Protein AF-A0A4U6LKP2-F1 (afdb_monomer_lite)

Sequence (77 aa):
VVACMLMLALAGCDNNDKPSTTAKNDTPAPQTTPAKDPAQLQKLMQQSQGKPLTLLDASEVQLDGAATLVLTFSIPL

Foldseek 3Di:
DPDDPPDPDPDDPPDPDDDDDDDPCPPPDPPPDPDDDPVVVVVQCVVCPPPDKDFPDWDWDQDPNDTDTDTDIPGDD

Radius of gyration: 23.09 Å; chains: 1; bounding box: 44×38×60 Å

Structure (mmCIF, N/CA/C/O backbone):
data_AF-A0A4U6LKP2-F1
#
_entry.id   AF-A0A4U6LKP2-F1
#
loop_
_atom_site.group_PDB
_atom_site.id
_atom_site.type_symbol
_atom_site.label_atom_id
_atom_site.la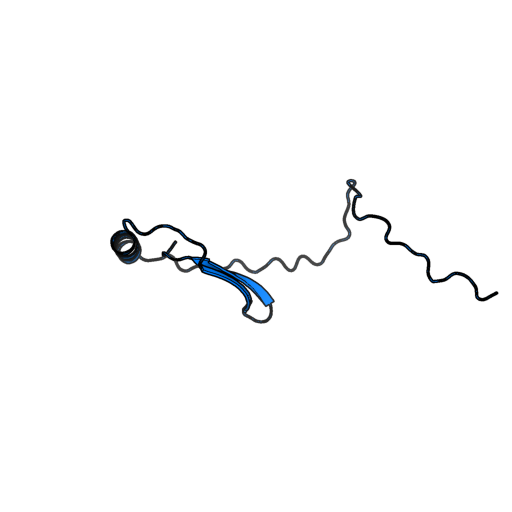bel_alt_id
_atom_site.label_comp_id
_atom_site.label_asym_id
_atom_site.label_entity_id
_atom_site.label_seq_id
_atom_site.pdbx_PDB_ins_code
_atom_site.Cartn_x
_atom_site.Cartn_y
_atom_site.Cartn_z
_atom_site.occupancy
_atom_site.B_iso_or_equiv
_atom_site.auth_seq_id
_atom_site.auth_comp_id
_atom_site.auth_asym_id
_atom_site.auth_atom_id
_atom_site.pdbx_PDB_model_num
ATOM 1 N N . VAL A 1 1 ? 29.827 -28.677 -43.914 1.00 45.53 1 VAL A N 1
ATOM 2 C CA . VAL A 1 1 ? 29.420 -29.017 -42.531 1.00 45.53 1 VAL A CA 1
ATOM 3 C C . VAL A 1 1 ? 28.989 -27.733 -41.836 1.00 45.53 1 VAL A C 1
ATOM 5 O O . VAL A 1 1 ? 29.794 -27.094 -41.183 1.00 45.53 1 VAL A O 1
ATOM 8 N N . VAL A 1 2 ? 27.752 -27.296 -42.067 1.00 54.50 2 VAL A N 1
ATOM 9 C CA . VAL A 1 2 ? 27.102 -26.226 -41.289 1.00 54.50 2 VAL A CA 1
ATOM 10 C C . VAL A 1 2 ? 25.707 -26.750 -40.991 1.00 54.50 2 VAL A C 1
ATOM 12 O O . VAL A 1 2 ? 24.726 -26.429 -41.648 1.00 54.50 2 VAL A O 1
ATOM 15 N N . ALA A 1 3 ? 25.680 -27.712 -40.081 1.00 49.25 3 ALA A N 1
ATOM 16 C CA . ALA A 1 3 ? 24.483 -28.277 -39.497 1.00 49.25 3 ALA A CA 1
ATOM 17 C C . ALA A 1 3 ? 24.712 -28.278 -37.984 1.00 49.25 3 ALA A C 1
ATOM 19 O O . ALA A 1 3 ? 25.810 -28.603 -37.536 1.00 49.25 3 ALA A O 1
ATOM 20 N N . CYS A 1 4 ? 23.666 -27.928 -37.237 1.00 52.84 4 CYS A N 1
ATOM 21 C CA . CYS A 1 4 ? 23.543 -28.097 -35.786 1.00 52.84 4 CYS A CA 1
ATOM 22 C C . CYS A 1 4 ? 24.211 -27.060 -34.869 1.00 52.84 4 CYS A C 1
ATOM 24 O O . CYS A 1 4 ? 24.990 -27.431 -34.002 1.00 52.84 4 CYS A O 1
ATOM 26 N N . MET A 1 5 ? 23.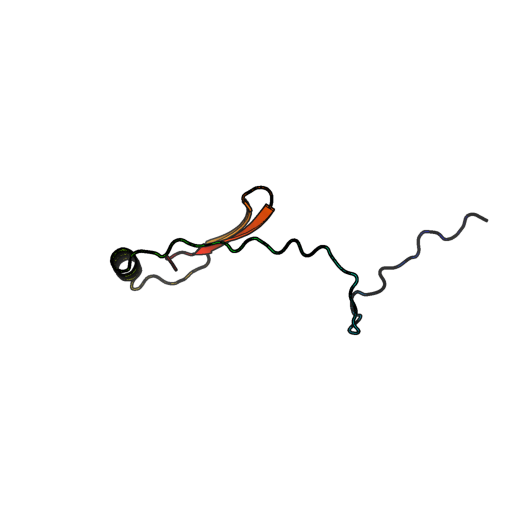805 -25.787 -34.942 1.00 58.47 5 MET A N 1
ATOM 27 C CA . MET A 1 5 ? 23.941 -24.863 -33.795 1.00 58.47 5 MET A CA 1
ATOM 28 C C . MET A 1 5 ? 22.610 -24.162 -33.478 1.00 58.47 5 MET A C 1
ATOM 30 O O . MET A 1 5 ? 22.538 -22.944 -33.391 1.00 58.47 5 MET A O 1
ATOM 34 N N . LEU A 1 6 ? 21.534 -24.945 -33.348 1.00 58.25 6 LEU A N 1
ATOM 35 C CA . LEU A 1 6 ? 20.203 -24.472 -32.922 1.00 58.25 6 LEU A CA 1
ATOM 36 C C . LEU A 1 6 ? 19.577 -25.355 -31.821 1.00 58.25 6 LEU A C 1
ATOM 38 O O . LEU A 1 6 ? 18.377 -25.295 -31.595 1.00 58.25 6 LEU A O 1
ATOM 42 N N . MET A 1 7 ? 20.368 -26.179 -31.123 1.00 59.56 7 MET A N 1
ATOM 43 C CA . MET A 1 7 ? 19.850 -27.182 -30.174 1.00 59.56 7 MET A CA 1
ATOM 44 C C . MET A 1 7 ? 20.646 -27.238 -28.859 1.00 59.56 7 MET A C 1
ATOM 46 O O . MET A 1 7 ? 21.110 -28.298 -28.456 1.00 59.56 7 MET A O 1
ATOM 50 N N . LEU A 1 8 ? 20.804 -26.100 -28.179 1.00 57.34 8 LEU A N 1
ATOM 51 C CA . LEU A 1 8 ? 20.983 -26.076 -26.719 1.00 57.34 8 LEU A CA 1
ATOM 52 C C . LEU A 1 8 ? 19.785 -25.296 -26.151 1.00 57.34 8 LEU A C 1
ATOM 54 O O . LEU A 1 8 ? 19.852 -24.089 -25.960 1.00 57.34 8 LEU A O 1
ATOM 58 N N . ALA A 1 9 ? 18.588 -25.892 -26.136 1.00 56.78 9 ALA A N 1
ATOM 59 C CA . ALA A 1 9 ? 18.078 -26.572 -24.940 1.00 56.78 9 ALA A CA 1
ATOM 60 C C . ALA A 1 9 ? 18.325 -25.682 -23.706 1.00 56.78 9 ALA A C 1
ATOM 62 O O . ALA A 1 9 ? 19.424 -25.654 -23.167 1.00 56.78 9 ALA A O 1
ATOM 63 N N . LEU A 1 10 ? 17.361 -24.901 -23.212 1.00 56.97 10 LEU A N 1
ATOM 64 C CA . LEU A 1 10 ? 16.114 -25.407 -22.617 1.00 56.97 10 LEU A CA 1
ATOM 65 C C . LEU A 1 10 ? 16.325 -26.703 -21.800 1.00 56.97 10 LEU A C 1
ATOM 67 O O . LEU A 1 10 ? 15.453 -27.563 -21.741 1.00 56.97 10 LEU A O 1
ATOM 71 N N . ALA A 1 11 ? 17.511 -26.853 -21.205 1.00 58.44 11 ALA A N 1
ATOM 72 C CA . ALA A 1 11 ? 17.802 -27.822 -20.167 1.00 58.44 11 ALA A CA 1
ATOM 73 C C . ALA A 1 11 ? 17.466 -27.164 -18.824 1.00 58.44 11 ALA A C 1
ATOM 75 O O . ALA A 1 11 ? 17.926 -26.063 -18.527 1.00 58.44 11 ALA A O 1
ATOM 76 N N . GLY A 1 12 ? 16.579 -27.820 -18.084 1.00 49.31 12 GLY A N 1
ATOM 77 C CA . GLY A 1 12 ? 15.879 -27.312 -16.915 1.00 49.31 12 GLY A CA 1
ATOM 78 C C . GLY A 1 12 ? 16.732 -26.582 -15.879 1.00 49.31 12 GLY A C 1
ATOM 79 O O . GLY A 1 12 ? 17.748 -27.078 -15.398 1.00 49.31 12 GLY A O 1
ATOM 80 N N . CYS A 1 13 ? 16.203 -25.436 -15.457 1.00 57.19 13 CYS A N 1
ATOM 81 C CA . CYS A 1 13 ? 16.352 -24.909 -14.109 1.00 57.19 13 CYS A CA 1
ATOM 82 C C . CYS A 1 13 ? 15.670 -25.856 -13.100 1.00 57.19 13 CYS A C 1
ATOM 84 O O . CYS A 1 13 ? 14.578 -25.558 -12.631 1.00 57.19 13 CYS A O 1
ATOM 86 N N . ASP A 1 14 ? 16.285 -26.995 -12.786 1.00 56.62 14 ASP A N 1
ATOM 87 C CA . ASP A 1 14 ? 15.900 -27.807 -11.614 1.00 56.62 14 ASP A CA 1
ATOM 88 C C . ASP A 1 14 ? 17.122 -28.433 -10.919 1.00 56.62 14 ASP A C 1
ATOM 90 O O . ASP A 1 14 ? 17.081 -29.521 -10.351 1.00 56.62 14 ASP A O 1
ATOM 94 N N . ASN A 1 15 ? 18.273 -27.758 -10.991 1.00 53.19 15 ASN A N 1
ATOM 95 C CA . ASN A 1 15 ? 19.463 -28.228 -10.293 1.00 53.19 15 ASN A CA 1
ATOM 96 C C . ASN A 1 15 ? 19.402 -27.812 -8.814 1.00 53.19 15 ASN A C 1
ATOM 98 O O . ASN A 1 15 ? 19.476 -26.623 -8.502 1.00 53.19 15 ASN A O 1
ATOM 102 N N . ASN A 1 16 ? 19.296 -28.793 -7.912 1.00 61.84 16 ASN A N 1
ATOM 103 C CA . ASN A 1 16 ? 19.241 -28.602 -6.456 1.00 61.84 16 ASN A CA 1
ATOM 104 C C . ASN A 1 16 ? 20.616 -28.641 -5.751 1.00 61.84 16 ASN A C 1
ATOM 106 O O . ASN A 1 16 ? 20.670 -28.580 -4.525 1.00 61.84 16 ASN A O 1
ATOM 110 N N . ASP A 1 17 ? 21.733 -28.652 -6.485 1.00 60.38 17 ASP A N 1
ATOM 111 C CA . ASP A 1 17 ? 23.076 -28.711 -5.892 1.00 60.38 17 ASP A CA 1
ATOM 112 C C . ASP A 1 17 ? 23.878 -27.410 -6.114 1.00 60.38 17 ASP A C 1
ATOM 114 O O . ASP A 1 17 ? 24.145 -26.983 -7.238 1.00 60.38 17 ASP A O 1
ATOM 118 N N . LYS A 1 18 ? 24.236 -26.754 -4.999 1.00 51.91 18 LYS A N 1
ATOM 119 C CA . LYS A 1 18 ? 25.108 -25.558 -4.877 1.00 51.91 18 LYS A CA 1
ATOM 120 C C . LYS A 1 18 ? 26.561 -25.889 -5.307 1.00 51.91 18 LYS A C 1
ATOM 122 O O . LYS A 1 18 ? 26.943 -27.046 -5.162 1.00 51.91 18 LYS A O 1
ATOM 127 N N . PRO A 1 19 ? 27.421 -24.928 -5.734 1.00 48.38 19 PRO A N 1
ATOM 128 C CA . PRO A 1 19 ? 27.456 -23.515 -5.347 1.00 48.38 19 PRO A CA 1
ATOM 129 C C . PRO A 1 19 ? 27.335 -22.540 -6.524 1.00 48.38 19 PRO A C 1
ATOM 131 O O . PRO A 1 19 ? 28.074 -22.591 -7.503 1.00 48.38 19 PRO A O 1
ATOM 134 N N . SER A 1 20 ? 26.400 -21.602 -6.374 1.00 47.50 20 SER A N 1
ATOM 135 C CA . SER A 1 20 ? 26.187 -20.508 -7.313 1.00 47.50 20 SER A CA 1
ATOM 136 C C . SER A 1 20 ? 27.408 -19.598 -7.350 1.00 47.50 20 SER A C 1
ATOM 138 O O . SER A 1 20 ? 27.818 -19.040 -6.332 1.00 47.50 20 SER A O 1
ATOM 140 N N . THR A 1 21 ? 27.923 -19.424 -8.563 1.00 45.94 21 THR A N 1
ATOM 141 C CA . THR A 1 21 ? 28.624 -18.244 -9.063 1.00 45.94 21 THR A CA 1
ATOM 142 C C . THR A 1 21 ? 28.204 -16.992 -8.303 1.00 45.94 21 THR A C 1
ATOM 144 O O . THR A 1 21 ? 27.009 -16.729 -8.136 1.00 45.94 21 THR A O 1
ATOM 147 N N . THR A 1 22 ? 29.198 -16.239 -7.841 1.00 49.16 22 THR A N 1
ATOM 148 C CA . THR A 1 22 ? 29.075 -14.922 -7.220 1.00 49.16 22 THR A CA 1
ATOM 149 C C . THR A 1 22 ? 28.360 -13.964 -8.169 1.00 49.16 22 THR A C 1
ATOM 151 O O . THR A 1 22 ? 28.974 -13.227 -8.938 1.00 49.16 22 THR A O 1
ATOM 154 N N . ALA A 1 23 ? 27.030 -13.976 -8.105 1.00 53.34 23 ALA A N 1
ATOM 155 C CA . ALA A 1 23 ? 26.217 -12.849 -8.502 1.00 53.34 23 ALA A CA 1
ATOM 156 C C . ALA A 1 23 ? 26.680 -11.657 -7.662 1.00 53.34 23 ALA A C 1
ATOM 158 O O . ALA A 1 23 ? 26.826 -11.763 -6.440 1.00 53.34 23 ALA A O 1
ATOM 159 N N . LYS A 1 24 ? 26.954 -10.532 -8.323 1.00 52.97 24 LYS A N 1
ATOM 160 C CA . LYS A 1 24 ? 27.096 -9.254 -7.639 1.00 52.97 24 LYS A CA 1
ATOM 161 C C . LYS A 1 24 ? 25.781 -9.023 -6.902 1.00 52.97 24 LYS A C 1
ATOM 163 O O . LYS A 1 24 ? 24.751 -8.788 -7.523 1.00 52.97 24 LYS A O 1
ATOM 168 N N . ASN A 1 25 ? 25.823 -9.218 -5.591 1.00 49.50 25 ASN A N 1
ATOM 169 C CA . ASN A 1 25 ? 24.693 -9.006 -4.713 1.00 49.50 25 ASN A CA 1
ATOM 170 C C . ASN A 1 25 ? 24.543 -7.486 -4.604 1.00 49.50 25 ASN A C 1
ATOM 172 O O . ASN A 1 25 ? 25.139 -6.863 -3.726 1.00 49.50 25 ASN A O 1
ATOM 176 N N . ASP A 1 26 ? 23.821 -6.876 -5.546 1.00 56.72 26 ASP A N 1
ATOM 177 C CA . ASP A 1 26 ? 23.271 -5.536 -5.356 1.00 56.72 26 ASP A CA 1
ATOM 178 C C . ASP A 1 26 ? 22.160 -5.680 -4.314 1.00 56.72 26 ASP A C 1
ATOM 180 O O . ASP A 1 26 ? 20.972 -5.744 -4.619 1.00 56.72 26 ASP A O 1
ATOM 184 N N . THR A 1 27 ? 22.581 -5.853 -3.059 1.00 60.19 27 THR A N 1
ATOM 185 C CA . THR A 1 27 ? 21.703 -5.864 -1.898 1.00 60.19 27 THR A CA 1
ATOM 186 C C . THR A 1 27 ? 20.946 -4.540 -1.918 1.00 60.19 27 THR A C 1
ATOM 188 O O . THR A 1 27 ? 21.597 -3.493 -1.826 1.00 60.19 27 THR A O 1
ATOM 191 N N . PRO A 1 28 ? 19.606 -4.551 -2.039 1.00 64.19 28 PRO A N 1
ATOM 192 C CA . PRO A 1 28 ? 18.824 -3.332 -1.947 1.00 64.19 28 PRO A CA 1
ATOM 193 C C . PRO A 1 28 ? 19.188 -2.614 -0.650 1.00 64.19 28 PRO A C 1
ATOM 195 O O . PRO A 1 28 ? 19.220 -3.234 0.419 1.00 64.19 28 PRO A O 1
ATOM 198 N N . ALA A 1 29 ? 19.515 -1.324 -0.746 1.00 66.88 29 ALA A N 1
ATOM 199 C CA . ALA A 1 29 ? 19.781 -0.517 0.433 1.00 66.88 29 ALA A CA 1
ATOM 200 C C . ALA A 1 29 ? 18.587 -0.643 1.399 1.00 66.88 29 ALA A C 1
ATOM 202 O O . ALA A 1 29 ? 17.439 -0.632 0.938 1.00 66.88 29 ALA A O 1
ATOM 203 N N . PRO A 1 30 ? 18.821 -0.785 2.717 1.00 59.53 30 PRO A N 1
ATOM 204 C CA . PRO A 1 30 ? 17.743 -0.836 3.688 1.00 59.53 30 PRO A CA 1
ATOM 205 C C . PRO A 1 30 ? 16.831 0.377 3.505 1.00 59.53 30 PRO A C 1
ATOM 207 O O . PRO A 1 30 ? 17.256 1.518 3.681 1.00 59.53 30 PRO A O 1
ATOM 210 N N . GLN A 1 31 ? 15.578 0.120 3.140 1.00 64.31 31 GLN A N 1
ATOM 211 C CA . GLN A 1 31 ? 14.533 1.133 3.088 1.00 64.31 31 GLN A CA 1
ATOM 212 C C . GLN A 1 31 ? 14.221 1.527 4.537 1.00 64.31 31 GLN A C 1
ATOM 214 O O . GLN A 1 31 ? 13.372 0.923 5.195 1.00 64.31 31 GLN A O 1
ATOM 219 N N . THR A 1 32 ? 14.961 2.491 5.089 1.00 54.03 32 THR A N 1
ATOM 220 C CA . THR A 1 32 ? 14.653 3.067 6.402 1.00 54.03 32 THR A CA 1
ATOM 221 C C . THR A 1 32 ? 13.323 3.792 6.298 1.00 54.03 32 THR A C 1
ATOM 223 O O . THR A 1 32 ? 13.250 4.937 5.860 1.00 54.03 32 THR A O 1
ATOM 226 N N . THR A 1 33 ? 12.252 3.107 6.690 1.00 67.12 33 THR A N 1
ATOM 227 C CA . THR A 1 33 ? 10.956 3.751 6.872 1.00 67.12 33 THR A CA 1
ATOM 228 C C . THR A 1 33 ? 11.066 4.629 8.121 1.00 67.12 33 THR A C 1
ATOM 230 O O . THR A 1 33 ? 11.439 4.110 9.177 1.00 67.12 33 THR A O 1
ATOM 233 N N . PRO A 1 34 ? 10.790 5.942 8.044 1.00 70.94 34 PRO A N 1
ATOM 234 C CA . PRO A 1 34 ? 10.768 6.791 9.227 1.00 70.94 34 PRO A CA 1
ATOM 235 C C . PRO A 1 34 ? 9.812 6.208 10.271 1.00 70.94 34 PRO A C 1
ATOM 237 O O . PRO A 1 34 ? 8.703 5.784 9.931 1.00 70.94 34 PRO A O 1
ATOM 240 N N . ALA A 1 35 ? 10.232 6.182 11.537 1.00 74.75 35 ALA A N 1
ATOM 241 C CA . ALA A 1 35 ? 9.364 5.751 12.624 1.00 74.75 35 ALA A CA 1
ATOM 242 C C . ALA A 1 35 ? 8.118 6.651 12.657 1.00 74.75 35 ALA A C 1
ATOM 244 O O . ALA A 1 35 ? 8.226 7.871 12.793 1.00 74.75 35 ALA A O 1
ATOM 245 N N . LYS A 1 36 ? 6.937 6.049 12.483 1.00 78.62 36 LYS A N 1
ATOM 246 C CA . LYS A 1 36 ? 5.663 6.774 12.482 1.00 78.62 36 LYS A CA 1
ATOM 247 C C . LYS A 1 36 ? 5.312 7.176 13.918 1.00 78.62 36 LYS A C 1
ATOM 249 O O . LYS A 1 36 ? 5.474 6.379 14.841 1.00 78.62 36 LYS A O 1
ATOM 254 N N . ASP A 1 37 ? 4.830 8.404 14.097 1.00 90.00 37 ASP A N 1
ATOM 255 C CA . ASP A 1 37 ? 4.423 8.916 15.406 1.00 90.00 37 ASP A CA 1
ATOM 256 C C . ASP A 1 37 ? 3.285 8.055 16.016 1.00 90.00 37 ASP A C 1
ATOM 258 O O . ASP A 1 37 ? 2.314 7.736 15.316 1.00 90.00 37 ASP A O 1
ATOM 262 N N . PRO A 1 38 ? 3.355 7.673 17.308 1.00 88.50 38 PRO A N 1
ATOM 263 C CA . PRO A 1 38 ? 2.347 6.819 17.939 1.00 88.50 38 PRO A CA 1
ATOM 264 C C . PRO A 1 38 ? 0.928 7.403 17.937 1.00 88.50 38 PRO A C 1
ATOM 266 O O . PRO A 1 38 ? -0.043 6.648 17.842 1.00 88.50 38 PRO A O 1
ATOM 269 N N . ALA A 1 39 ? 0.778 8.729 18.028 1.00 91.75 39 ALA A N 1
ATOM 270 C CA . ALA A 1 39 ? -0.534 9.371 17.991 1.00 91.75 39 ALA A CA 1
ATOM 271 C C . ALA A 1 39 ? -1.113 9.362 16.568 1.00 91.75 39 ALA A C 1
ATOM 273 O O . ALA A 1 39 ? -2.312 9.127 16.388 1.00 91.75 39 ALA A O 1
ATOM 274 N N . GLN A 1 40 ? -0.272 9.524 15.540 1.00 90.62 40 GLN A N 1
ATOM 275 C CA . GLN A 1 40 ? -0.677 9.293 14.150 1.00 90.62 40 GLN A CA 1
ATOM 276 C C . GLN A 1 40 ? -1.114 7.848 13.906 1.00 90.62 40 GLN A C 1
ATOM 278 O O . GLN A 1 40 ? -2.139 7.637 13.259 1.00 90.62 40 GLN A O 1
ATOM 283 N N . LEU A 1 41 ? -0.388 6.861 14.435 1.00 89.69 41 LEU A N 1
ATOM 284 C CA . LEU A 1 41 ? -0.763 5.449 14.312 1.00 89.69 41 LEU A CA 1
ATOM 285 C C . LEU A 1 41 ? -2.143 5.175 14.920 1.00 89.69 41 LEU A C 1
ATOM 287 O O . LEU A 1 41 ? -3.006 4.622 14.242 1.00 89.69 41 LEU A O 1
ATOM 291 N N . GLN A 1 42 ? -2.395 5.639 16.147 1.00 91.50 42 GLN A N 1
ATOM 292 C CA . GLN A 1 42 ? -3.707 5.488 16.788 1.00 91.50 42 GLN A CA 1
ATOM 293 C C . GLN A 1 42 ? -4.828 6.148 15.982 1.00 91.50 42 GLN A C 1
ATOM 295 O O . GLN A 1 42 ? -5.898 5.563 15.810 1.00 91.50 42 GLN A O 1
ATOM 300 N N . LYS A 1 43 ? -4.578 7.339 15.428 1.00 93.94 43 LYS A N 1
ATOM 301 C CA . LYS A 1 43 ? -5.545 8.024 14.565 1.00 93.94 43 LYS A CA 1
ATOM 302 C C . LYS A 1 43 ? -5.867 7.205 13.312 1.00 93.94 43 LYS A C 1
ATOM 304 O O . LYS A 1 43 ? -7.041 7.040 12.989 1.00 93.94 43 LYS A O 1
ATOM 309 N N . LEU A 1 44 ? -4.853 6.664 12.635 1.00 93.06 44 LEU A N 1
ATOM 310 C CA . LEU A 1 44 ? -5.035 5.835 11.439 1.00 93.06 44 LEU A CA 1
ATOM 311 C C . LEU A 1 44 ? -5.792 4.538 11.754 1.00 93.06 44 LEU A C 1
ATOM 313 O O . LEU A 1 44 ? -6.684 4.154 10.995 1.00 93.06 44 LEU A O 1
ATOM 317 N N . MET A 1 45 ? -5.500 3.904 12.893 1.00 89.75 45 MET A N 1
ATOM 318 C CA . MET A 1 45 ? -6.226 2.723 13.368 1.00 89.75 45 MET A CA 1
ATOM 319 C C . MET A 1 45 ? -7.700 3.043 13.628 1.00 89.75 45 MET A C 1
ATOM 321 O O . MET A 1 45 ? -8.579 2.330 13.148 1.00 89.75 45 MET A O 1
ATOM 325 N N . GLN A 1 46 ? -7.984 4.144 14.328 1.00 94.81 46 GLN A N 1
ATOM 326 C CA . GLN A 1 46 ? -9.350 4.578 14.624 1.00 94.81 46 GLN A CA 1
ATOM 327 C C . GLN A 1 46 ? -10.141 4.880 13.345 1.00 94.81 46 GLN A C 1
ATOM 329 O O . GLN A 1 46 ? -11.302 4.498 13.231 1.00 94.81 46 GLN A O 1
ATOM 334 N N . GLN A 1 47 ? -9.509 5.528 12.363 1.00 93.94 47 GLN A N 1
ATOM 335 C CA . GLN A 1 47 ? -10.121 5.847 11.068 1.00 93.94 47 GLN A CA 1
ATOM 336 C C . GLN A 1 47 ? -10.376 4.611 10.195 1.00 93.94 47 GLN A C 1
ATOM 338 O O . GLN A 1 47 ? -11.239 4.645 9.314 1.00 93.94 47 GLN A O 1
ATOM 343 N N . SER A 1 48 ? -9.639 3.530 10.439 1.00 95.25 48 SER A N 1
ATOM 344 C CA . SER A 1 48 ? -9.715 2.293 9.661 1.00 95.25 48 SER A CA 1
ATOM 345 C C . SER A 1 48 ? -10.529 1.199 10.353 1.00 95.25 48 SER A C 1
ATOM 347 O O . SER A 1 48 ? -10.744 0.140 9.765 1.00 95.25 48 SER A O 1
ATOM 349 N N . GLN A 1 49 ? -11.023 1.439 11.575 1.00 95.19 49 GLN A N 1
ATOM 350 C CA . GLN A 1 49 ? -11.834 0.466 12.305 1.00 95.19 49 GLN A CA 1
ATOM 351 C C . GLN A 1 49 ? -13.070 0.046 11.502 1.00 95.19 49 GLN A C 1
ATOM 353 O O . GLN A 1 49 ? -13.810 0.870 10.966 1.00 95.19 49 GLN A O 1
ATOM 358 N N . GLY A 1 50 ? -13.281 -1.269 11.430 1.00 95.38 50 GLY A N 1
ATOM 359 C CA . GLY A 1 50 ? -14.408 -1.875 10.723 1.00 95.38 50 GLY A CA 1
ATOM 360 C C . GLY A 1 50 ? -14.297 -1.862 9.195 1.00 95.38 50 GLY A C 1
ATOM 361 O O . GLY A 1 50 ? -15.195 -2.380 8.535 1.00 95.38 50 GLY A O 1
ATOM 362 N N . LYS A 1 51 ? -13.223 -1.311 8.610 1.00 96.56 51 LYS A N 1
ATOM 363 C CA . LYS A 1 51 ? -12.972 -1.403 7.166 1.00 96.56 51 LYS A CA 1
ATOM 364 C C . LYS A 1 51 ? -12.242 -2.715 6.846 1.00 96.56 51 LYS A C 1
ATOM 366 O O . LYS A 1 51 ? -11.266 -3.034 7.525 1.00 96.56 5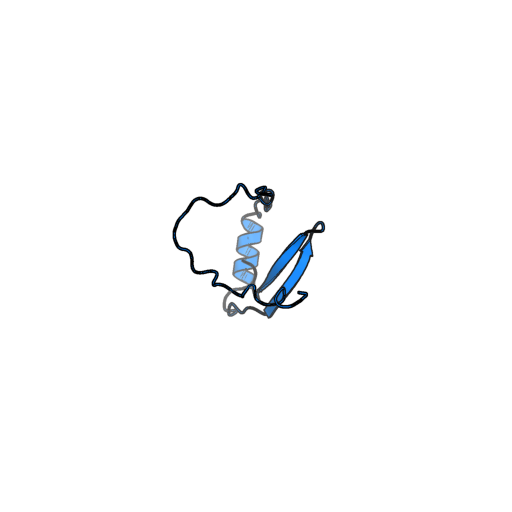1 LYS A O 1
ATOM 371 N N . PRO A 1 52 ? -12.673 -3.476 5.828 1.00 95.38 52 PRO A N 1
ATOM 372 C CA . PRO A 1 52 ? -11.969 -4.685 5.423 1.00 95.38 52 PRO A CA 1
ATOM 373 C C . PRO A 1 52 ? -10.619 -4.345 4.777 1.00 95.38 52 PRO A C 1
ATOM 375 O O . PRO A 1 52 ? -10.508 -3.392 4.000 1.00 95.38 52 PRO A O 1
ATOM 378 N N . LEU A 1 53 ? -9.607 -5.164 5.068 1.00 96.12 53 LEU A N 1
ATOM 379 C CA . LEU A 1 53 ? -8.316 -5.120 4.386 1.00 96.12 53 LEU A CA 1
ATOM 380 C C . LEU A 1 53 ? -8.453 -5.774 3.008 1.00 96.12 53 LEU A C 1
ATOM 382 O O . LEU A 1 53 ? -8.746 -6.964 2.910 1.00 96.12 53 LEU A O 1
ATOM 386 N N . THR A 1 54 ? -8.225 -5.005 1.949 1.00 97.44 54 THR A N 1
ATOM 387 C CA . THR A 1 54 ? -8.255 -5.488 0.565 1.00 97.44 54 THR A CA 1
ATOM 388 C C . THR A 1 54 ? -7.052 -4.955 -0.197 1.00 97.44 54 THR A C 1
ATOM 390 O O . THR A 1 54 ? -6.667 -3.799 -0.015 1.00 97.44 54 THR A O 1
ATOM 393 N N . LEU A 1 55 ? -6.488 -5.777 -1.081 1.00 97.12 55 LEU A N 1
ATOM 394 C CA . LEU A 1 55 ? -5.502 -5.326 -2.056 1.00 97.12 55 LEU A CA 1
ATOM 395 C C . LEU A 1 55 ? -6.243 -4.607 -3.188 1.00 97.12 55 LEU A C 1
ATOM 397 O O . LEU A 1 55 ? -7.083 -5.207 -3.854 1.00 97.12 55 LEU A O 1
ATOM 401 N N . LEU A 1 56 ? -5.976 -3.317 -3.348 1.00 97.62 56 LEU A N 1
ATOM 402 C CA . LEU A 1 56 ? -6.578 -2.477 -4.381 1.00 97.62 56 LEU A CA 1
ATOM 403 C C . LEU A 1 56 ? -5.796 -2.536 -5.689 1.00 97.62 56 LEU A C 1
ATOM 405 O O . LEU A 1 56 ? -6.404 -2.510 -6.753 1.00 97.62 56 LEU A O 1
ATOM 409 N N . ASP A 1 57 ? -4.469 -2.601 -5.601 1.00 97.56 57 ASP A N 1
ATOM 410 C CA . ASP A 1 57 ? -3.596 -2.634 -6.769 1.00 97.56 57 ASP A CA 1
ATOM 411 C C . ASP A 1 57 ? -2.291 -3.379 -6.473 1.00 97.56 57 ASP A C 1
ATOM 413 O O . ASP A 1 57 ? -1.809 -3.396 -5.335 1.00 97.56 57 AS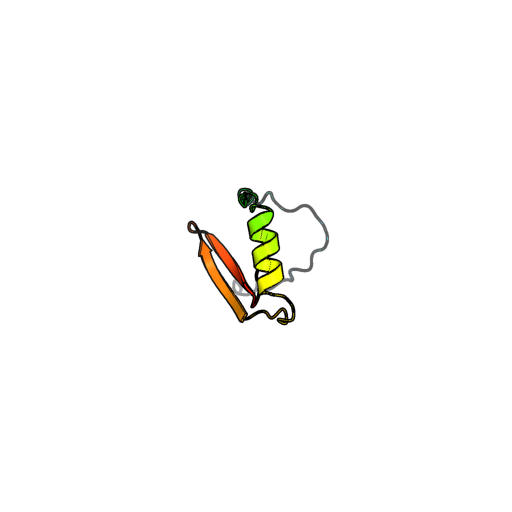P A O 1
ATOM 417 N N . ALA A 1 58 ? -1.729 -3.975 -7.519 1.00 97.38 58 ALA A N 1
ATOM 418 C CA . ALA A 1 58 ? -0.404 -4.568 -7.539 1.00 97.38 58 ALA A CA 1
ATOM 419 C C . ALA A 1 58 ? 0.259 -4.181 -8.860 1.00 97.38 58 ALA A C 1
ATOM 421 O O . ALA A 1 58 ? -0.090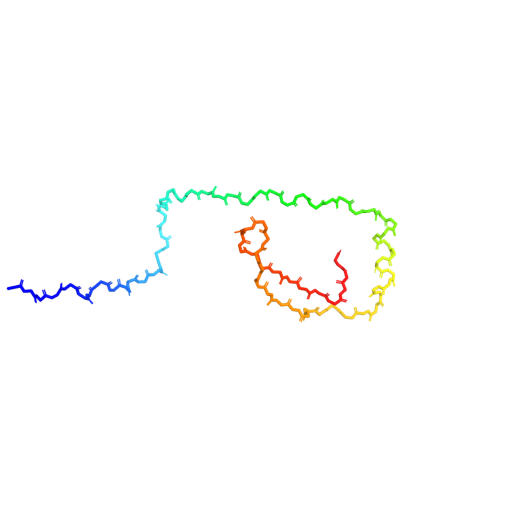 -4.706 -9.920 1.00 97.38 58 ALA A O 1
ATOM 422 N N . SER A 1 59 ? 1.209 -3.258 -8.791 1.00 96.56 59 SER A N 1
ATOM 423 C CA . SER A 1 59 ? 1.861 -2.699 -9.969 1.00 96.56 59 SER A CA 1
ATOM 424 C C . SER A 1 59 ? 3.367 -2.623 -9.778 1.00 96.56 59 SER A C 1
ATOM 426 O O . SER A 1 59 ? 3.873 -2.446 -8.672 1.00 96.56 59 SER A O 1
ATOM 428 N N . GLU A 1 60 ? 4.103 -2.792 -10.870 1.00 95.56 60 GLU A N 1
ATOM 429 C CA . GLU A 1 60 ? 5.527 -2.483 -10.895 1.00 95.56 60 GLU A CA 1
ATOM 430 C C . GLU A 1 60 ? 5.702 -1.002 -11.236 1.00 95.56 60 GLU A C 1
ATOM 432 O O . GLU A 1 60 ? 5.151 -0.507 -12.221 1.00 95.56 60 GLU A O 1
ATOM 437 N N . VAL A 1 61 ? 6.481 -0.292 -10.427 1.00 95.12 61 VAL A N 1
ATOM 438 C CA . VAL A 1 61 ? 6.881 1.095 -10.672 1.00 95.12 61 VAL A CA 1
ATOM 439 C C . VAL A 1 61 ? 8.396 1.203 -10.575 1.00 95.12 61 VAL A C 1
ATOM 441 O O . VAL A 1 61 ? 9.035 0.451 -9.843 1.00 95.12 61 VAL A O 1
ATOM 444 N N . GLN A 1 62 ? 8.997 2.150 -11.291 1.00 91.81 62 GLN A N 1
ATOM 445 C CA . GLN A 1 62 ? 10.413 2.460 -11.094 1.00 91.81 62 GLN A CA 1
ATOM 446 C C . GLN A 1 62 ? 10.558 3.473 -9.961 1.00 91.81 62 GLN A C 1
ATOM 448 O O . GLN A 1 62 ? 10.193 4.638 -10.116 1.00 91.81 62 GLN A O 1
ATOM 453 N N . LEU A 1 63 ? 11.094 3.019 -8.830 1.00 89.56 63 LEU A N 1
ATOM 454 C CA . LEU A 1 63 ? 11.455 3.858 -7.693 1.00 89.56 63 LEU A CA 1
ATOM 455 C C . LEU A 1 63 ? 12.981 3.980 -7.678 1.00 89.56 63 LEU A C 1
ATOM 457 O O . LEU A 1 63 ? 13.681 2.971 -7.697 1.00 89.56 63 LEU A O 1
ATOM 461 N N . ASP A 1 64 ? 13.498 5.207 -7.739 1.00 89.12 64 ASP A N 1
ATOM 462 C CA . ASP A 1 64 ? 14.941 5.492 -7.810 1.00 89.12 64 ASP A CA 1
ATOM 463 C C . ASP A 1 64 ? 15.688 4.743 -8.937 1.00 89.12 64 ASP A C 1
ATOM 465 O O . ASP A 1 64 ? 16.852 4.369 -8.810 1.00 89.12 64 ASP A O 1
ATOM 469 N N . GLY A 1 65 ? 15.009 4.516 -10.068 1.00 91.94 65 GLY A N 1
ATOM 470 C CA . GLY A 1 65 ? 15.566 3.808 -11.227 1.00 91.94 65 GLY A CA 1
ATOM 471 C C . GLY A 1 65 ? 15.589 2.280 -11.101 1.00 91.94 65 GLY A C 1
ATOM 472 O O . GLY A 1 65 ? 16.023 1.611 -12.037 1.00 91.94 65 GLY A O 1
ATOM 473 N N . ALA A 1 66 ? 15.091 1.716 -9.997 1.00 91.62 66 ALA A N 1
ATOM 474 C CA . ALA A 1 66 ? 14.932 0.279 -9.798 1.00 91.62 66 ALA A CA 1
ATOM 475 C C . ALA A 1 66 ? 13.461 -0.147 -9.927 1.00 91.62 66 ALA A C 1
ATOM 477 O O . ALA A 1 66 ? 12.556 0.519 -9.419 1.00 91.62 66 ALA A O 1
ATOM 478 N N . ALA A 1 67 ? 13.220 -1.286 -10.582 1.00 93.06 67 ALA A N 1
ATOM 479 C CA . 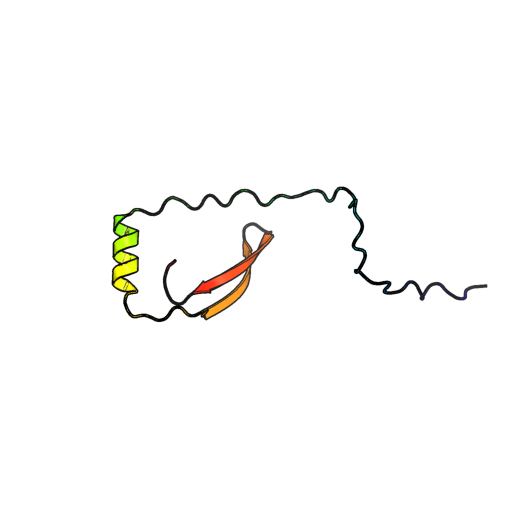ALA A 1 67 ? 11.895 -1.894 -10.634 1.00 93.06 67 ALA A CA 1
ATOM 480 C C . ALA A 1 67 ? 11.446 -2.297 -9.220 1.00 93.06 67 ALA A C 1
ATOM 482 O O . ALA A 1 67 ? 12.136 -3.039 -8.520 1.00 93.06 67 ALA A O 1
ATOM 483 N N . THR A 1 68 ? 10.299 -1.776 -8.798 1.00 95.38 68 THR A N 1
ATOM 484 C CA . THR A 1 68 ? 9.723 -1.964 -7.468 1.00 95.38 68 THR A CA 1
ATOM 485 C C . THR A 1 68 ? 8.292 -2.448 -7.613 1.00 95.38 68 THR A C 1
ATOM 487 O O . THR A 1 68 ? 7.450 -1.755 -8.180 1.00 95.38 68 THR A O 1
ATOM 490 N N . LEU A 1 69 ? 7.997 -3.622 -7.058 1.00 96.06 69 LEU A N 1
ATOM 491 C CA . LEU A 1 69 ? 6.622 -4.085 -6.910 1.00 96.06 69 LEU A CA 1
ATOM 492 C C . LEU A 1 69 ? 5.946 -3.306 -5.772 1.00 96.06 69 LEU A C 1
ATOM 494 O O . LEU A 1 69 ? 6.365 -3.399 -4.618 1.00 96.06 69 LEU A O 1
ATOM 498 N N . VAL A 1 70 ? 4.893 -2.559 -6.093 1.00 95.00 70 VAL A N 1
ATOM 499 C CA . VAL A 1 70 ? 4.083 -1.784 -5.149 1.00 95.00 70 VAL A CA 1
ATOM 500 C C . VAL A 1 70 ? 2.739 -2.468 -4.942 1.00 95.00 70 VAL A C 1
ATOM 502 O O . VAL A 1 70 ? 2.033 -2.811 -5.888 1.00 95.00 70 VAL A O 1
ATOM 505 N N . LEU A 1 71 ? 2.391 -2.649 -3.670 1.00 96.81 71 LEU A N 1
ATOM 506 C CA . LEU A 1 71 ? 1.133 -3.235 -3.220 1.00 96.81 71 LEU A CA 1
ATOM 507 C C . LEU A 1 71 ? 0.304 -2.140 -2.550 1.00 96.81 71 LEU A C 1
ATOM 509 O O . LEU A 1 71 ? 0.696 -1.607 -1.510 1.00 96.81 71 LEU A O 1
ATOM 513 N N . THR A 1 72 ? -0.845 -1.811 -3.132 1.00 95.75 72 THR A N 1
ATOM 514 C CA . THR A 1 72 ? -1.736 -0.771 -2.606 1.00 95.75 72 THR A CA 1
ATOM 515 C C . THR A 1 72 ? -2.881 -1.414 -1.840 1.00 95.75 72 THR A C 1
ATOM 517 O O . THR A 1 72 ? -3.663 -2.170 -2.410 1.00 95.75 72 THR A O 1
ATOM 520 N N . PHE A 1 73 ? -3.019 -1.092 -0.556 1.00 97.00 73 PHE A N 1
ATOM 521 C CA . PHE A 1 73 ? -4.072 -1.628 0.312 1.00 97.00 73 PHE A CA 1
ATOM 522 C C . PHE A 1 73 ? -5.181 -0.600 0.571 1.00 97.00 73 PHE A C 1
ATOM 524 O O . PHE A 1 73 ? -4.962 0.607 0.493 1.00 97.00 73 PHE A O 1
ATOM 531 N N . SER A 1 74 ? -6.380 -1.076 0.911 1.00 95.94 74 SER A N 1
ATOM 532 C CA . SER A 1 74 ? -7.550 -0.237 1.224 1.00 95.94 74 SER A CA 1
ATOM 533 C C . SER A 1 74 ? -7.466 0.519 2.546 1.00 95.94 74 SER A C 1
ATOM 535 O O . SER A 1 74 ? -8.207 1.483 2.747 1.00 95.94 74 SER A O 1
ATOM 537 N N . ILE A 1 75 ? -6.600 0.074 3.454 1.00 95.50 75 ILE A N 1
ATOM 538 C CA . ILE A 1 75 ? -6.376 0.676 4.765 1.00 95.50 75 ILE A CA 1
ATOM 539 C C . ILE A 1 75 ? -4.870 0.793 5.036 1.00 95.50 75 ILE A C 1
ATOM 541 O O . ILE A 1 75 ? -4.093 -0.006 4.510 1.00 95.50 75 ILE A O 1
ATOM 545 N N . PRO A 1 76 ? -4.447 1.781 5.841 1.00 90.44 76 PRO A N 1
ATOM 546 C CA . PRO A 1 76 ? -3.060 1.921 6.267 1.00 90.44 76 PRO A CA 1
ATOM 547 C C . PRO A 1 76 ? -2.582 0.715 7.091 1.00 90.44 76 PRO A C 1
ATOM 549 O O . PRO A 1 76 ? -3.317 0.216 7.945 1.00 90.44 76 PRO A O 1
ATOM 552 N N . LEU A 1 77 ? -1.330 0.314 6.836 1.00 85.69 77 LEU A N 1
ATOM 553 C CA . LEU A 1 77 ? -0.553 -0.666 7.604 1.00 85.69 77 LEU A CA 1
ATOM 554 C C . LEU A 1 77 ? 0.235 0.003 8.747 1.00 85.69 77 LEU A C 1
ATOM 556 O O . LEU A 1 77 ? 0.651 1.191 8.606 1.00 85.69 77 LEU A O 1
#

Secondary structure (DSSP, 8-state):
-----S------S-------------PPPP--PPPPPHHHHHHHHHHHTTPPP-EEEEEEEEETTEEEEEEEESS--

pLDDT: mean 76.74, std 19.08, range [45.53, 97.62]